Protein AF-A0A9P4K0I9-F1 (afdb_monomer)

Organism: NCBI:txid147567

Solvent-accessible surface area (backbone atoms only — not comparable to full-atom values): 5882 Å² total; per-residue (Å²): 132,87,83,84,88,72,82,84,71,84,81,80,79,76,74,93,67,88,68,70,85,74,80,77,74,74,76,89,61,58,91,73,54,66,69,41,57,30,28,40,52,47,91,93,51,94,60,66,48,73,73,26,23,30,58,42,74,79,46,86,45,26,29,24,34,14,38,88,88,67,50,60,34,78,87,52,48,79,40,52,52,87,38,50,40,72,68,78,83,126

Nearest PDB structures (foldseek):
  7kkv-assembly1_A  TM=7.393E-01  e=6.841E-01  Halalkalibacterium halodurans C-125
  7k9b-assembly2_B  TM=6.528E-01  e=8.774E-01  Halalkalibacterium halodurans C-125
  7r81-assembly1_H1  TM=4.609E-01  e=5.013E-01  Neurospora crassa
  6z6k-assembly1_LE  TM=4.859E-01  e=1.057E+00  Saccharomyces cerevisiae S288C
  6olg-assembly1_AE  TM=4.527E-01  e=4.421E+00  Homo sapiens

Foldseek 3Di:
DDDDDDDDDPPDDDPPPPPDPDPPPPPLDAPDDFQAFKWFADVPDPDTDDRWGFHDDPDRQWTWTHHPVRHTDPNRDIDGNVRIDHPPPD

Sequence (90 aa):
MESSHRSSSPEYIFDKKEERPKIIKYKSTNKFSPGQVVYLRVPGATEHEGPYKVETCAGLRQYTLCFPGGEPARDGVIIEEDDLRLQKTG

pLDDT: mean 78.21, std 17.96, range [39.81, 95.88]

Radius of gyration: 27.58 Å; Cα contacts (8 Å, |Δi|>4): 128; chains: 1; bounding box: 38×26×92 Å

Secondary structure (DSSP, 8-state):
---------------S--------------SS-TT-EEEEE-TT-SSEEEEEEEEEEEETTEEEEE-TTSPBGGGG--EEGGGEEE----

Mean predicted aligned error: 13.56 Å

Structure (mmCIF, N/CA/C/O backbone):
data_AF-A0A9P4K0I9-F1
#
_entry.id   AF-A0A9P4K0I9-F1
#
loop_
_atom_site.group_PDB
_atom_site.id
_atom_site.type_symbol
_atom_site.label_atom_id
_atom_site.label_alt_id
_atom_site.label_comp_id
_atom_site.label_asym_id
_atom_site.label_entity_id
_atom_site.label_seq_id
_atom_site.pdbx_PDB_ins_code
_atom_site.Cartn_x
_atom_site.Cartn_y
_atom_site.Cartn_z
_atom_site.occupancy
_atom_site.B_iso_or_equiv
_atom_site.auth_seq_id
_atom_site.auth_comp_id
_atom_site.auth_asym_id
_atom_site.auth_atom_id
_atom_site.pdbx_PDB_model_num
ATOM 1 N N . MET A 1 1 ? 28.759 -1.761 79.587 1.00 41.78 1 MET A N 1
ATOM 2 C CA . MET A 1 1 ? 28.924 -2.678 78.445 1.00 41.78 1 MET A CA 1
ATOM 3 C C . MET A 1 1 ? 27.558 -2.840 77.805 1.00 41.78 1 MET A C 1
ATOM 5 O O . MET A 1 1 ? 26.620 -3.223 78.491 1.00 41.78 1 MET A O 1
ATOM 9 N N . GLU A 1 2 ? 27.467 -2.395 76.553 1.00 43.56 2 GLU A N 1
ATOM 10 C CA . GLU A 1 2 ? 26.375 -2.587 75.581 1.00 43.56 2 GLU A CA 1
ATOM 11 C C . GLU A 1 2 ? 26.038 -4.097 75.473 1.00 43.56 2 GLU A C 1
ATOM 13 O O . GLU A 1 2 ? 26.895 -4.918 75.781 1.00 43.56 2 GLU A O 1
ATOM 18 N N . SER A 1 3 ? 24.832 -4.561 75.128 1.00 39.81 3 SER A N 1
ATOM 19 C CA . SER A 1 3 ? 24.162 -4.300 73.852 1.00 39.81 3 SER A CA 1
ATOM 20 C C . SER A 1 3 ? 22.653 -4.567 73.925 1.00 39.81 3 SER A C 1
ATOM 22 O O . SER A 1 3 ? 22.197 -5.580 74.452 1.00 39.81 3 SER A O 1
ATOM 24 N N . SER A 1 4 ? 21.877 -3.648 73.351 1.00 47.53 4 SER A N 1
ATOM 25 C CA . SER A 1 4 ? 20.426 -3.752 73.179 1.00 47.53 4 SER A CA 1
ATOM 26 C C . SER A 1 4 ? 20.085 -4.650 71.987 1.00 47.53 4 SER A C 1
ATOM 28 O O . SER A 1 4 ? 20.483 -4.359 70.861 1.00 47.53 4 SER A O 1
ATOM 30 N N . HIS A 1 5 ? 19.289 -5.697 72.208 1.00 48.66 5 HIS A N 1
ATOM 31 C CA . HIS A 1 5 ? 18.606 -6.426 71.139 1.00 48.66 5 HIS A CA 1
ATOM 32 C C . HIS A 1 5 ? 17.454 -5.565 70.596 1.00 48.66 5 HIS A C 1
ATOM 34 O O . HIS A 1 5 ? 16.367 -5.541 71.170 1.00 48.66 5 HIS A O 1
ATOM 40 N N . ARG A 1 6 ? 17.679 -4.833 69.497 1.00 55.78 6 ARG A N 1
ATOM 41 C CA . ARG A 1 6 ? 16.587 -4.253 68.701 1.00 55.78 6 ARG A CA 1
ATOM 42 C C . ARG A 1 6 ? 16.201 -5.235 67.605 1.00 55.78 6 ARG A C 1
ATOM 44 O O . ARG A 1 6 ? 16.974 -5.494 66.689 1.00 55.78 6 ARG A O 1
ATOM 51 N N . SER A 1 7 ? 14.996 -5.775 67.733 1.00 52.88 7 SER A N 1
ATOM 52 C CA . SER A 1 7 ? 14.302 -6.564 66.723 1.00 52.88 7 SER A CA 1
ATOM 53 C C . SER A 1 7 ? 14.280 -5.811 65.392 1.00 52.88 7 SER A C 1
ATOM 55 O O . SER A 1 7 ? 13.743 -4.707 65.307 1.00 52.88 7 SER A O 1
ATOM 57 N N . SER A 1 8 ? 14.884 -6.395 64.359 1.00 48.53 8 SER A N 1
ATOM 58 C CA . SER A 1 8 ? 14.776 -5.909 62.985 1.00 48.53 8 SER A CA 1
ATOM 59 C C . SER A 1 8 ? 13.386 -6.278 62.465 1.00 48.53 8 SER A C 1
ATOM 61 O O . SER A 1 8 ? 13.141 -7.411 62.057 1.00 48.53 8 SER A O 1
ATOM 63 N N . SER A 1 9 ? 12.444 -5.342 62.560 1.00 56.66 9 SER A N 1
ATOM 64 C CA . SER A 1 9 ? 11.200 -5.419 61.794 1.00 56.66 9 SER A CA 1
ATOM 65 C C . SER A 1 9 ? 11.526 -5.167 60.319 1.00 56.66 9 SER A C 1
ATOM 67 O O . SER A 1 9 ? 12.284 -4.235 60.041 1.00 56.66 9 SER A O 1
ATOM 69 N N . PRO A 1 10 ? 10.978 -5.938 59.364 1.00 54.28 10 PRO A N 1
ATOM 70 C CA . PRO A 1 10 ? 11.158 -5.629 57.954 1.00 54.28 10 PRO A CA 1
ATOM 71 C C . PRO A 1 10 ? 10.469 -4.295 57.644 1.00 54.28 10 PRO A C 1
ATOM 73 O O . PRO A 1 10 ? 9.255 -4.157 57.808 1.00 54.28 10 PRO A O 1
ATOM 76 N N . GLU A 1 11 ? 11.246 -3.300 57.218 1.00 55.53 11 GLU A N 1
ATOM 77 C CA . GLU A 1 11 ? 10.711 -2.061 56.662 1.00 55.53 11 GLU A CA 1
ATOM 78 C C . GLU A 1 11 ? 10.002 -2.388 55.345 1.00 55.53 11 GLU A C 1
ATOM 80 O O . GLU A 1 11 ? 10.628 -2.679 54.326 1.00 55.53 11 GLU A O 1
ATOM 85 N N . TYR A 1 12 ? 8.670 -2.375 55.372 1.00 46.88 12 TYR A N 1
ATOM 86 C CA . TYR A 1 12 ? 7.861 -2.501 54.169 1.00 46.88 12 TYR A CA 1
ATOM 87 C C . TYR A 1 12 ? 7.828 -1.139 53.470 1.00 46.88 12 TYR A C 1
ATOM 89 O O . TYR A 1 12 ? 7.056 -0.248 53.831 1.00 46.88 12 TYR A O 1
ATOM 97 N N . ILE A 1 13 ? 8.705 -0.959 52.484 1.00 55.38 13 ILE A N 1
ATOM 98 C CA . ILE A 1 13 ? 8.697 0.221 51.621 1.00 55.38 13 ILE A CA 1
ATOM 99 C C . ILE A 1 13 ? 7.520 0.057 50.654 1.00 55.38 13 ILE A C 1
ATOM 101 O O . ILE A 1 13 ? 7.583 -0.715 49.700 1.00 55.38 13 ILE A O 1
ATOM 105 N N . PHE A 1 14 ? 6.421 0.767 50.910 1.00 52.22 14 PHE A N 1
ATOM 106 C CA . PHE A 1 14 ? 5.372 0.941 49.910 1.00 52.22 14 PHE A CA 1
ATOM 107 C C . PHE A 1 14 ? 5.917 1.838 48.798 1.00 52.22 14 PHE A C 1
ATOM 109 O O . PHE A 1 14 ? 6.026 3.055 48.967 1.00 52.22 14 PHE A O 1
ATOM 116 N N . ASP A 1 15 ? 6.257 1.234 47.661 1.00 50.09 15 ASP A N 1
ATOM 117 C CA . ASP A 1 15 ? 6.542 1.962 46.431 1.00 50.09 15 ASP A CA 1
ATOM 118 C C . ASP A 1 15 ? 5.270 2.738 46.042 1.00 50.09 15 ASP A C 1
ATOM 120 O O . ASP A 1 15 ? 4.263 2.169 45.615 1.00 50.09 15 ASP A O 1
ATOM 124 N N . LYS A 1 16 ? 5.270 4.056 46.286 1.00 52.94 16 LYS A N 1
ATOM 125 C CA . LYS A 1 16 ? 4.166 4.984 45.987 1.00 52.94 16 LYS A CA 1
ATOM 126 C C . LYS A 1 16 ? 4.038 5.232 44.482 1.00 52.94 16 LYS A C 1
ATOM 128 O O . LYS A 1 16 ? 4.075 6.372 44.020 1.00 52.94 16 LYS A O 1
ATOM 133 N N . LYS A 1 17 ? 3.855 4.170 43.708 1.00 57.38 17 LYS A N 1
ATOM 134 C CA . LYS A 1 17 ? 3.327 4.239 42.350 1.00 57.38 17 LYS A CA 1
ATOM 135 C C . LYS A 1 17 ? 2.314 3.125 42.166 1.00 57.38 17 LYS A C 1
ATOM 137 O O . LYS A 1 17 ?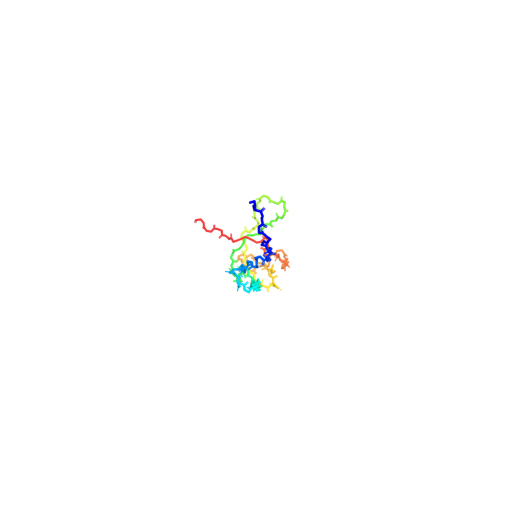 2.539 2.154 41.457 1.00 57.38 17 LYS A O 1
ATOM 142 N N . GLU A 1 18 ? 1.145 3.330 42.765 1.00 57.16 18 GLU A N 1
ATOM 143 C CA . GLU A 1 18 ? -0.102 2.655 42.392 1.00 57.16 18 GLU A CA 1
ATOM 144 C C . GLU A 1 18 ? -0.555 3.060 40.968 1.00 57.16 18 GLU A C 1
ATOM 146 O O . GLU A 1 18 ? -1.725 3.365 40.727 1.00 57.16 18 GLU A O 1
ATOM 151 N N . GLU A 1 19 ? 0.349 3.100 39.983 1.00 60.25 19 GLU A N 1
ATOM 152 C CA . GLU A 1 19 ? -0.089 3.143 38.595 1.00 60.25 19 GLU A CA 1
ATOM 153 C C . GLU A 1 19 ? -0.617 1.756 38.251 1.00 60.25 19 GLU A C 1
ATOM 155 O O . GLU A 1 19 ? 0.134 0.812 38.009 1.00 60.25 19 GLU A O 1
ATOM 160 N N . ARG A 1 20 ? -1.951 1.636 38.246 1.00 64.75 20 ARG A N 1
ATOM 161 C CA . ARG A 1 20 ? -2.643 0.485 37.665 1.00 64.75 20 ARG A CA 1
ATOM 162 C C . ARG A 1 20 ? -1.992 0.159 36.316 1.00 64.75 20 ARG A C 1
ATOM 164 O O . ARG A 1 20 ? -1.830 1.084 35.512 1.00 64.75 20 ARG A O 1
ATOM 171 N N . PRO A 1 21 ? -1.669 -1.113 36.029 1.00 61.81 21 PRO A N 1
ATOM 172 C CA . PRO A 1 21 ? -1.163 -1.494 34.721 1.00 61.81 21 PRO A CA 1
ATOM 173 C C . PRO A 1 21 ? -2.161 -1.024 33.658 1.00 61.81 21 PRO A C 1
ATOM 175 O O . PRO A 1 21 ? -3.313 -1.459 33.611 1.00 61.81 21 PRO A O 1
ATOM 178 N N . LYS A 1 22 ? -1.740 -0.058 32.839 1.00 60.38 22 LYS A N 1
ATOM 179 C CA . LYS A 1 22 ? -2.541 0.440 31.724 1.00 60.38 22 LYS A CA 1
ATOM 180 C C . LYS A 1 22 ? -2.504 -0.634 30.647 1.00 60.38 22 LYS A C 1
ATOM 182 O O . LYS A 1 22 ? -1.443 -0.925 30.101 1.00 60.38 22 LYS A O 1
ATOM 187 N N . ILE A 1 23 ? -3.660 -1.198 30.308 1.00 62.03 23 ILE A N 1
ATOM 188 C CA . ILE A 1 23 ? -3.808 -1.921 29.045 1.00 62.03 23 ILE A CA 1
ATOM 189 C C . ILE A 1 23 ? -3.637 -0.867 27.953 1.00 62.03 23 ILE A C 1
ATOM 191 O O . ILE A 1 23 ? -4.544 -0.071 27.695 1.00 62.03 23 ILE A O 1
ATOM 195 N N . ILE A 1 24 ? -2.452 -0.818 27.346 1.00 61.38 24 ILE A N 1
ATOM 196 C CA . ILE A 1 24 ? -2.232 -0.026 26.143 1.00 61.38 24 ILE A CA 1
ATOM 197 C C . ILE A 1 24 ? -3.071 -0.711 25.070 1.00 61.38 24 ILE A C 1
ATOM 199 O O . ILE A 1 24 ? -2.684 -1.739 24.520 1.00 61.38 24 ILE A O 1
ATOM 203 N N . LYS A 1 25 ? -4.269 -0.180 24.810 1.00 54.94 25 LYS A N 1
ATOM 204 C CA . LYS A 1 25 ? -5.020 -0.551 23.616 1.00 54.94 25 LYS A CA 1
ATOM 205 C C . LYS A 1 25 ? -4.153 -0.129 22.437 1.00 54.94 25 LYS A C 1
ATOM 207 O O . LYS A 1 25 ? -4.113 1.055 22.104 1.00 54.94 25 LYS A O 1
ATOM 212 N N . TYR A 1 26 ? -3.428 -1.074 21.843 1.00 58.12 26 TYR A N 1
ATOM 213 C CA . TYR A 1 26 ? -2.839 -0.874 20.528 1.00 58.12 26 TYR A CA 1
ATOM 214 C C . TYR A 1 26 ? -3.999 -0.470 19.628 1.00 58.12 26 TYR A C 1
ATOM 216 O O . TYR A 1 2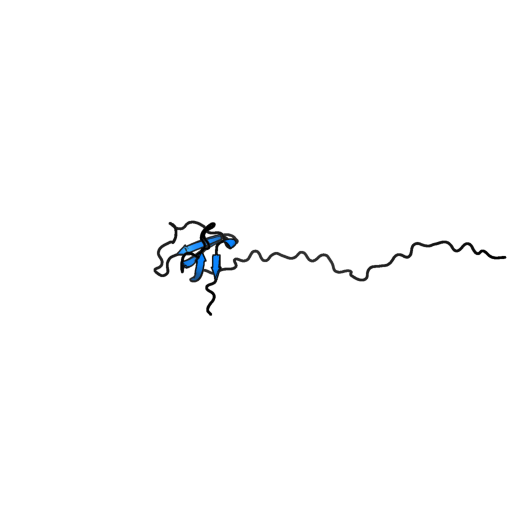6 ? -4.940 -1.241 19.449 1.00 58.12 26 TYR A O 1
ATOM 224 N N . LYS A 1 27 ? -4.012 0.786 19.168 1.00 58.44 27 LYS A N 1
ATOM 225 C CA . LYS A 1 27 ? -5.023 1.233 18.215 1.00 58.44 27 LYS A CA 1
ATOM 226 C C . LYS A 1 27 ? -4.868 0.351 16.984 1.00 58.44 27 LYS A C 1
ATOM 228 O O . LYS A 1 27 ? -3.924 0.520 16.222 1.00 58.44 27 LYS A O 1
ATOM 233 N N . SER A 1 28 ? -5.781 -0.597 16.816 1.00 68.06 28 SER A N 1
ATOM 234 C CA . SER A 1 28 ? -5.920 -1.425 15.621 1.00 68.06 28 SER A CA 1
ATOM 235 C C . SER A 1 28 ? -6.515 -0.581 14.492 1.00 68.06 28 SER A C 1
ATOM 237 O O . SER A 1 28 ? -7.589 -0.877 13.981 1.00 68.06 28 SER A O 1
ATOM 239 N N . THR A 1 29 ? -5.878 0.542 14.170 1.00 81.81 29 THR A N 1
ATOM 240 C CA . THR A 1 29 ? -6.315 1.450 13.113 1.00 81.81 29 THR A CA 1
ATOM 241 C C . THR A 1 29 ? -5.286 1.435 12.007 1.00 81.81 29 THR A C 1
ATOM 243 O O . THR A 1 29 ? -4.096 1.585 12.278 1.00 81.81 29 THR A O 1
ATOM 246 N N . ASN A 1 30 ? -5.764 1.300 10.777 1.00 88.50 30 ASN A N 1
ATOM 247 C CA . ASN A 1 30 ? -4.943 1.410 9.583 1.00 88.50 30 ASN A CA 1
ATOM 248 C C . ASN A 1 30 ? -4.246 2.774 9.543 1.00 88.50 30 ASN A C 1
ATOM 250 O O . ASN A 1 30 ? -4.869 3.810 9.783 1.00 88.50 30 ASN A O 1
ATOM 254 N N . LYS A 1 31 ? -2.941 2.764 9.275 1.00 90.62 31 LYS A N 1
ATOM 255 C CA . LYS A 1 31 ? -2.110 3.961 9.143 1.00 90.62 31 LYS A CA 1
ATOM 256 C C . LYS A 1 31 ? -2.447 4.777 7.900 1.00 90.62 31 LYS A C 1
ATOM 258 O O . LYS A 1 31 ? -2.283 5.996 7.927 1.00 90.62 31 LYS A O 1
ATOM 263 N N . PHE A 1 32 ? -2.873 4.109 6.830 1.00 91.94 32 PHE A N 1
ATOM 264 C CA . PHE A 1 32 ? -3.182 4.737 5.553 1.00 91.94 32 PHE A CA 1
ATOM 265 C C . PHE A 1 32 ? -4.683 4.697 5.261 1.00 91.94 32 PHE A C 1
ATOM 267 O O . PHE A 1 32 ? -5.374 3.747 5.627 1.00 91.94 32 PHE A O 1
ATOM 274 N N . SER A 1 33 ? -5.178 5.726 4.582 1.00 92.19 33 SER A N 1
ATOM 275 C CA . SER A 1 33 ? -6.580 5.837 4.165 1.00 92.19 33 SER A CA 1
ATOM 276 C C . SER A 1 33 ? -6.713 5.677 2.648 1.00 92.19 33 SER A C 1
ATOM 278 O O . SER A 1 33 ? -5.805 6.101 1.927 1.00 92.1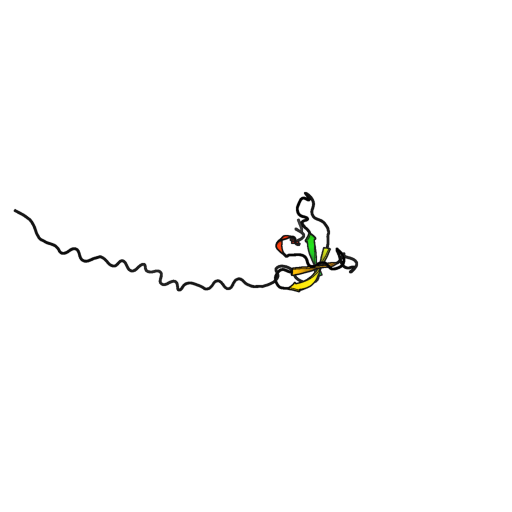9 33 SER A O 1
ATOM 280 N N . PRO A 1 34 ? -7.846 5.156 2.140 1.00 94.06 34 PRO A N 1
ATOM 281 C CA . PRO A 1 34 ? -8.149 5.164 0.711 1.00 94.06 34 PRO A CA 1
ATOM 282 C C . PRO A 1 34 ? -7.943 6.545 0.076 1.00 94.06 34 PRO A C 1
ATOM 284 O O . PRO A 1 34 ? -8.293 7.573 0.659 1.00 94.06 34 PRO A O 1
ATOM 287 N N . GLY A 1 35 ? -7.339 6.568 -1.110 1.00 91.62 35 GLY A N 1
ATOM 288 C CA . GLY A 1 35 ? -6.965 7.771 -1.853 1.00 91.62 35 GLY A CA 1
ATOM 289 C C . GLY A 1 35 ? -5.611 8.379 -1.473 1.00 91.62 35 GLY A C 1
ATOM 290 O O . GLY A 1 35 ? -5.108 9.218 -2.223 1.00 91.62 35 GLY A O 1
ATOM 291 N N . GLN A 1 36 ? -4.985 7.968 -0.362 1.00 92.44 36 GLN A N 1
ATOM 292 C CA . GLN A 1 36 ? -3.644 8.449 -0.015 1.00 92.44 36 GLN A CA 1
ATOM 293 C C . GLN A 1 36 ? -2.589 7.904 -0.971 1.00 92.44 36 GLN A C 1
ATOM 2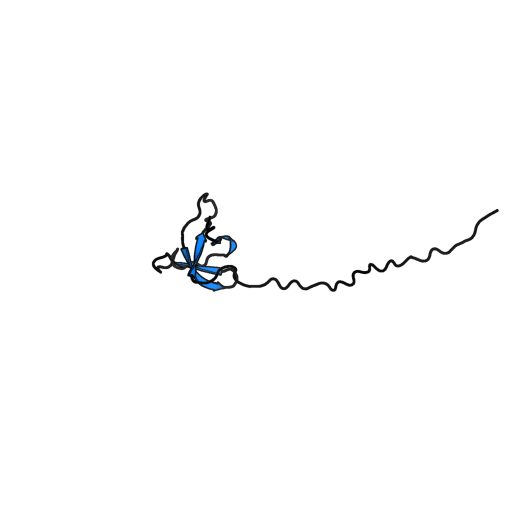95 O O . GLN A 1 36 ? -2.618 6.730 -1.337 1.00 92.44 36 GLN A O 1
ATOM 300 N N . VAL A 1 37 ? -1.628 8.759 -1.324 1.00 93.94 37 VAL A N 1
ATOM 301 C CA . VAL A 1 37 ? -0.488 8.380 -2.156 1.00 93.94 37 VAL A CA 1
ATOM 302 C C . VAL A 1 37 ? 0.596 7.737 -1.294 1.00 93.94 37 VAL A C 1
ATOM 304 O O . VAL A 1 37 ? 1.060 8.314 -0.306 1.00 93.94 37 VAL A O 1
ATOM 307 N N . VAL A 1 38 ? 1.004 6.537 -1.686 1.00 93.81 38 VAL A N 1
ATOM 308 C CA . VAL A 1 38 ? 2.009 5.722 -1.010 1.00 93.81 38 VAL A CA 1
ATOM 309 C C . VAL A 1 38 ? 3.017 5.181 -2.016 1.00 93.81 38 VAL A C 1
ATOM 311 O O . VAL A 1 38 ? 2.747 5.060 -3.211 1.00 93.81 38 VAL A O 1
ATOM 314 N N . TYR A 1 39 ? 4.190 4.837 -1.508 1.00 93.62 39 TYR A N 1
ATOM 315 C CA . TYR A 1 39 ? 5.205 4.093 -2.234 1.00 93.62 39 TYR A CA 1
ATOM 316 C C . TYR A 1 39 ? 5.350 2.711 -1.620 1.00 93.62 39 TYR A C 1
ATOM 318 O O . TYR A 1 39 ? 5.308 2.561 -0.394 1.00 93.62 39 TYR A O 1
ATOM 326 N N . LEU A 1 40 ? 5.540 1.721 -2.480 1.00 91.56 40 LEU A N 1
ATOM 327 C CA . LEU A 1 40 ? 5.757 0.343 -2.091 1.00 91.56 40 LEU A CA 1
ATOM 328 C C . LEU A 1 40 ? 7.255 0.090 -1.942 1.00 91.56 40 LEU A C 1
ATOM 330 O O . LEU A 1 40 ? 8.044 0.317 -2.856 1.00 91.56 40 LEU A O 1
ATOM 334 N N . ARG A 1 41 ? 7.665 -0.403 -0.782 1.00 90.69 41 ARG A N 1
ATOM 335 C CA . ARG A 1 41 ? 9.009 -0.910 -0.552 1.00 90.69 41 ARG A CA 1
ATOM 336 C C . ARG A 1 41 ? 9.041 -2.372 -0.974 1.00 90.69 41 ARG A C 1
ATOM 338 O O . ARG A 1 41 ? 8.428 -3.213 -0.330 1.00 90.69 41 ARG A O 1
ATOM 345 N N . VAL A 1 42 ? 9.790 -2.681 -2.025 1.00 85.69 42 VAL A N 1
ATOM 346 C CA . VAL A 1 42 ? 9.995 -4.071 -2.437 1.00 85.69 42 VAL A CA 1
ATOM 347 C C . VAL A 1 42 ? 11.182 -4.646 -1.656 1.00 85.69 42 VAL A C 1
ATOM 349 O O . VAL A 1 42 ? 12.256 -4.036 -1.651 1.00 85.69 42 VAL A O 1
ATOM 352 N N . PRO A 1 43 ? 11.034 -5.787 -0.960 1.00 80.44 43 PRO A N 1
ATOM 353 C CA . PRO A 1 43 ? 12.146 -6.403 -0.246 1.00 80.44 43 PRO A CA 1
ATOM 354 C C . PRO A 1 43 ? 13.277 -6.747 -1.222 1.00 80.44 43 PRO A C 1
ATOM 356 O O . PRO A 1 43 ? 13.063 -7.398 -2.240 1.00 80.44 43 PRO A O 1
ATOM 359 N N . GLY A 1 44 ? 14.488 -6.279 -0.913 1.00 82.00 44 GLY A N 1
ATOM 360 C CA . GLY A 1 44 ? 15.667 -6.448 -1.768 1.00 82.00 44 GLY A CA 1
ATOM 361 C C . GLY A 1 44 ? 15.858 -5.367 -2.838 1.00 82.00 44 GLY A C 1
ATOM 362 O O . GLY A 1 44 ? 16.926 -5.319 -3.440 1.00 82.00 44 GLY A O 1
ATOM 363 N N . ALA A 1 45 ? 14.889 -4.469 -3.040 1.00 82.38 45 ALA A N 1
ATOM 364 C CA . ALA A 1 45 ? 15.067 -3.300 -3.894 1.00 82.38 45 ALA A CA 1
ATOM 365 C C . ALA A 1 45 ? 15.625 -2.112 -3.096 1.00 82.38 45 ALA A C 1
ATOM 367 O O . ALA A 1 45 ? 15.231 -1.859 -1.954 1.00 82.38 45 ALA A O 1
ATOM 368 N N . THR A 1 46 ? 16.538 -1.365 -3.718 1.00 78.50 46 THR A N 1
ATOM 369 C CA . THR A 1 46 ? 17.064 -0.105 -3.166 1.00 78.50 46 THR A CA 1
ATOM 370 C C . THR A 1 46 ? 16.076 1.047 -3.361 1.00 78.50 46 THR A C 1
ATOM 372 O O . THR A 1 46 ? 16.056 1.995 -2.578 1.00 78.50 46 THR A O 1
ATOM 375 N N . GLU A 1 47 ? 15.234 0.951 -4.389 1.00 82.69 47 GLU A N 1
ATOM 376 C CA . GLU A 1 47 ? 14.260 1.970 -4.766 1.00 82.69 47 GLU A CA 1
ATOM 377 C C . GLU A 1 47 ? 12.843 1.553 -4.356 1.00 82.69 47 GLU A C 1
ATOM 379 O O . GLU A 1 47 ? 12.521 0.366 -4.270 1.00 82.69 47 GLU A O 1
ATOM 384 N N . HIS A 1 48 ? 11.996 2.545 -4.076 1.00 86.94 48 HIS A N 1
ATOM 385 C CA . HIS A 1 48 ? 10.581 2.304 -3.819 1.00 86.94 48 HIS A CA 1
ATOM 386 C C . HIS A 1 48 ? 9.809 2.322 -5.143 1.00 86.94 48 HIS A C 1
ATOM 388 O O . HIS A 1 48 ? 10.046 3.180 -5.989 1.00 86.94 48 HIS A O 1
ATOM 394 N N . GLU A 1 49 ? 8.861 1.407 -5.297 1.00 89.62 49 GLU A N 1
ATOM 395 C CA . GLU A 1 49 ? 7.967 1.325 -6.450 1.00 89.62 49 GLU A CA 1
ATOM 396 C C . GLU A 1 49 ? 6.776 2.284 -6.253 1.00 89.62 49 GLU A C 1
ATOM 398 O O . GLU A 1 49 ? 6.275 2.450 -5.133 1.00 89.62 49 GLU A O 1
ATOM 403 N N . GLY A 1 50 ? 6.312 2.932 -7.324 1.00 86.50 50 GLY A N 1
ATOM 404 C CA . GLY A 1 50 ? 5.172 3.855 -7.292 1.00 86.50 50 GLY A CA 1
ATOM 405 C C . GLY A 1 50 ? 5.441 5.190 -7.997 1.00 86.50 50 GLY A C 1
ATOM 406 O O . GLY A 1 50 ? 6.432 5.319 -8.716 1.00 86.50 50 GLY A O 1
ATOM 407 N N . PRO A 1 51 ? 4.576 6.204 -7.810 1.00 92.31 51 PRO A N 1
ATOM 408 C CA . PRO A 1 51 ? 3.559 6.327 -6.758 1.00 92.31 51 PRO A CA 1
ATOM 409 C C . PRO A 1 51 ? 2.280 5.512 -7.001 1.00 92.31 51 PRO A C 1
ATOM 411 O O . PRO A 1 51 ? 1.763 5.464 -8.116 1.00 92.31 51 PRO A O 1
ATOM 414 N N . TYR A 1 52 ? 1.722 4.963 -5.921 1.00 94.81 52 TYR A N 1
ATOM 415 C CA . TYR A 1 52 ? 0.409 4.310 -5.890 1.00 94.81 52 TYR A CA 1
ATOM 416 C C . TYR A 1 52 ? -0.570 5.086 -5.023 1.00 94.81 52 TYR A C 1
ATOM 418 O O . TYR A 1 52 ? -0.164 5.847 -4.148 1.00 94.81 52 TYR A O 1
ATOM 426 N N . LYS A 1 53 ? -1.864 4.856 -5.219 1.00 95.31 53 LYS A N 1
ATOM 427 C CA . LYS A 1 53 ? -2.911 5.261 -4.282 1.00 95.31 53 LYS A CA 1
ATOM 428 C C . LYS A 1 53 ? -3.422 4.042 -3.532 1.00 95.31 53 LYS A C 1
ATOM 430 O O . LYS A 1 53 ? -3.546 2.969 -4.111 1.00 95.31 53 LYS A O 1
ATOM 435 N N . VAL A 1 54 ? -3.741 4.209 -2.254 1.00 94.88 54 VAL A N 1
ATOM 436 C CA . VAL A 1 54 ? -4.494 3.193 -1.512 1.00 94.88 54 VAL A CA 1
ATOM 437 C C . VAL A 1 54 ? -5.891 3.105 -2.117 1.00 94.88 54 VAL A C 1
ATOM 439 O O . VAL A 1 54 ? -6.617 4.097 -2.130 1.00 94.88 54 VAL A O 1
ATOM 442 N N . GLU A 1 55 ? -6.263 1.937 -2.623 1.00 94.50 55 GLU A N 1
ATOM 443 C CA . GLU A 1 55 ? -7.583 1.696 -3.198 1.00 94.50 55 GLU A CA 1
ATOM 444 C C . GLU A 1 55 ? -8.577 1.336 -2.091 1.00 94.50 55 GLU A C 1
ATOM 446 O O . GLU A 1 55 ? -9.535 2.070 -1.848 1.00 94.50 55 GLU A O 1
ATOM 451 N N . THR A 1 56 ? -8.314 0.251 -1.356 1.00 93.12 56 THR A N 1
ATOM 452 C CA . THR A 1 56 ? -9.134 -0.161 -0.211 1.00 93.12 56 THR A CA 1
ATOM 453 C C . THR A 1 56 ? -8.295 -0.676 0.956 1.00 93.12 56 THR A C 1
ATOM 455 O O . THR A 1 56 ? -7.153 -1.113 0.814 1.00 93.12 56 THR A O 1
ATOM 458 N N . CYS A 1 57 ? -8.894 -0.628 2.145 1.00 93.06 57 CYS A N 1
ATOM 459 C CA . CYS A 1 57 ? -8.397 -1.285 3.346 1.00 93.06 57 CYS A CA 1
ATOM 460 C C . CYS A 1 57 ? -8.957 -2.714 3.389 1.00 93.06 57 CYS A C 1
ATOM 462 O O . CYS A 1 57 ? -10.059 -2.920 3.895 1.00 93.06 57 CYS A O 1
ATOM 464 N N . ALA A 1 58 ? -8.216 -3.684 2.851 1.00 88.75 58 ALA A N 1
ATOM 465 C CA . ALA A 1 58 ? -8.634 -5.089 2.794 1.00 88.75 58 ALA A CA 1
ATOM 466 C C . ALA A 1 58 ? -8.682 -5.766 4.180 1.00 88.75 58 ALA A C 1
ATOM 468 O O . ALA A 1 58 ? -9.327 -6.797 4.352 1.00 88.75 58 ALA A O 1
ATOM 469 N N . GLY A 1 59 ? -8.027 -5.173 5.179 1.00 88.12 59 GLY A N 1
ATOM 470 C CA . GLY A 1 59 ? -8.008 -5.661 6.551 1.00 88.12 59 GLY A CA 1
ATOM 471 C C . GLY A 1 59 ? -7.228 -4.731 7.473 1.00 88.12 59 GLY A C 1
ATOM 472 O O . GLY A 1 59 ? -6.859 -3.612 7.100 1.00 88.12 59 GLY A O 1
ATOM 473 N N . LEU A 1 60 ? -6.966 -5.199 8.695 1.00 89.88 60 LEU A N 1
ATOM 474 C CA . LEU A 1 60 ? -6.089 -4.488 9.617 1.00 89.88 60 LEU A CA 1
ATOM 475 C C . LEU A 1 60 ? -4.660 -4.520 9.064 1.00 89.88 60 LEU A C 1
ATOM 477 O O . LEU A 1 60 ? -4.097 -5.598 8.903 1.00 89.88 60 LEU A O 1
ATOM 481 N N . ARG A 1 61 ? -4.075 -3.344 8.812 1.00 91.50 61 ARG A N 1
ATOM 482 C CA . ARG A 1 61 ? -2.723 -3.171 8.250 1.00 91.50 61 ARG A CA 1
ATOM 483 C C . ARG A 1 61 ? -2.552 -3.809 6.864 1.00 91.50 61 ARG A C 1
ATOM 485 O O . ARG A 1 61 ? -1.433 -4.111 6.469 1.00 91.50 61 ARG A O 1
ATOM 492 N N . GLN A 1 62 ? -3.648 -3.990 6.132 1.00 94.12 62 GLN A N 1
ATOM 493 C CA . GLN A 1 62 ? -3.678 -4.636 4.823 1.00 94.12 62 GLN A CA 1
ATOM 494 C C . GLN A 1 62 ? -4.410 -3.754 3.817 1.00 94.12 62 GLN A C 1
ATOM 496 O O . GLN A 1 62 ? -5.520 -3.281 4.083 1.00 94.12 62 GLN A O 1
ATOM 501 N N . TYR A 1 63 ? -3.792 -3.549 2.660 1.00 94.94 63 TYR A N 1
ATOM 502 C CA . TYR A 1 63 ? -4.230 -2.577 1.666 1.00 94.94 63 TY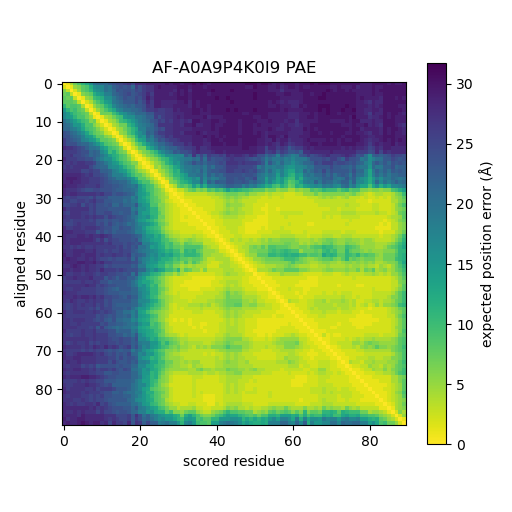R A CA 1
ATOM 503 C C . TYR A 1 63 ? -4.166 -3.163 0.267 1.00 94.94 63 TYR A C 1
ATOM 505 O O . TYR A 1 63 ? -3.271 -3.940 -0.047 1.00 94.94 63 TYR A O 1
ATOM 513 N N . THR A 1 64 ? -5.075 -2.734 -0.592 1.00 95.88 64 THR A N 1
ATOM 514 C CA . THR A 1 64 ? -4.917 -2.857 -2.043 1.00 95.88 64 THR A CA 1
ATOM 515 C C . THR A 1 64 ? -4.519 -1.503 -2.600 1.00 95.88 64 THR A C 1
ATOM 517 O O . THR A 1 64 ? -4.858 -0.452 -2.044 1.00 95.88 64 THR A O 1
ATOM 520 N N . LEU A 1 65 ? -3.734 -1.523 -3.669 1.00 95.56 65 LEU A N 1
ATOM 521 C CA . LEU A 1 65 ? -3.188 -0.326 -4.288 1.00 95.56 65 LEU A CA 1
ATOM 522 C C . LEU A 1 65 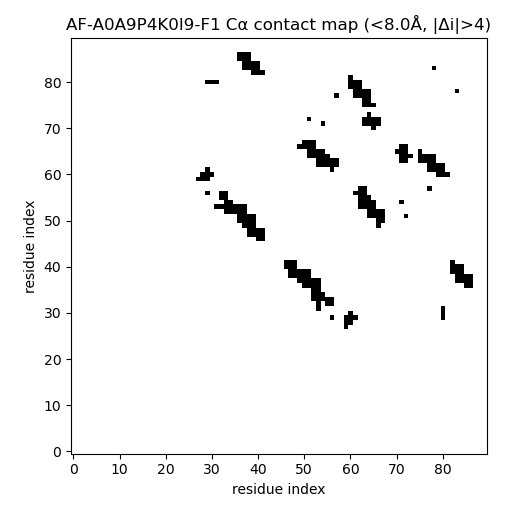? -3.719 -0.195 -5.712 1.00 95.56 65 LEU A C 1
ATOM 524 O O . LEU A 1 65 ? -3.929 -1.194 -6.392 1.00 95.56 65 LEU A O 1
ATOM 528 N N . CYS A 1 66 ? -3.851 1.037 -6.184 1.00 95.81 66 CYS A N 1
ATOM 529 C CA . CYS A 1 66 ? -4.128 1.349 -7.577 1.00 95.81 66 CYS A CA 1
ATOM 530 C C . CYS A 1 66 ? -3.124 2.370 -8.121 1.00 95.81 66 CYS A C 1
ATOM 532 O O . CYS A 1 66 ? -2.526 3.168 -7.389 1.00 95.81 66 CYS A O 1
ATOM 534 N N . PHE A 1 67 ? -2.913 2.337 -9.431 1.00 93.50 67 PHE A N 1
ATOM 535 C CA . PHE A 1 67 ? -2.177 3.366 -10.148 1.00 93.50 67 PHE A CA 1
ATOM 536 C C . PHE A 1 67 ? -2.935 4.702 -10.094 1.00 93.50 67 PHE A C 1
ATOM 538 O O . PHE A 1 67 ? -4.148 4.732 -9.871 1.00 93.50 67 PHE A O 1
ATOM 545 N N . PRO A 1 68 ? -2.269 5.842 -10.355 1.00 88.94 68 PRO A N 1
ATOM 546 C CA . PRO A 1 68 ? -2.925 7.149 -10.366 1.00 88.94 68 PRO A CA 1
ATOM 547 C C . PRO A 1 68 ? -4.149 7.244 -11.293 1.00 88.94 68 PRO A C 1
ATOM 549 O O . PRO A 1 68 ? -5.040 8.046 -11.004 1.00 88.94 68 PRO A O 1
ATOM 552 N N . GLY A 1 69 ? -4.188 6.425 -12.354 1.00 88.69 69 GLY A N 1
ATOM 553 C CA . GLY A 1 69 ? -5.295 6.297 -13.309 1.00 88.69 69 GLY A CA 1
ATOM 554 C C . GLY A 1 69 ? -6.462 5.410 -12.854 1.00 88.69 69 GLY A C 1
ATOM 555 O O . GLY A 1 69 ? -7.455 5.330 -13.566 1.00 88.69 69 GLY A O 1
ATOM 556 N N . GLY A 1 70 ? -6.373 4.779 -11.679 1.00 88.62 70 GLY A N 1
ATOM 557 C CA . GLY A 1 70 ? -7.436 3.949 -11.104 1.00 88.62 70 GLY A CA 1
ATOM 558 C C . GLY A 1 70 ? -7.353 2.460 -11.441 1.00 88.62 70 GLY A C 1
ATOM 559 O O . GLY A 1 70 ? -8.163 1.694 -10.935 1.00 88.62 70 GLY A O 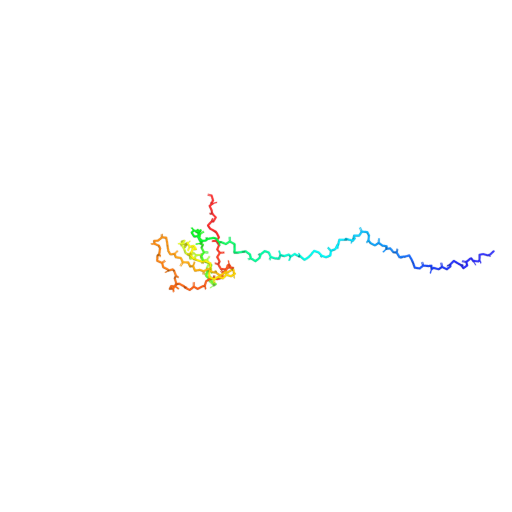1
ATOM 560 N N . GLU A 1 71 ? -6.382 2.030 -12.247 1.00 94.00 71 GLU A N 1
ATOM 561 C CA . GLU A 1 71 ? -6.141 0.605 -12.492 1.00 94.00 71 GLU A CA 1
ATOM 562 C C . GLU A 1 71 ? -5.521 -0.066 -11.256 1.00 94.00 71 GLU A C 1
ATOM 564 O O . GLU A 1 71 ? -4.655 0.541 -10.615 1.00 94.00 71 GLU A O 1
ATOM 569 N N . PRO A 1 72 ? -5.913 -1.303 -10.911 1.00 92.81 72 PRO A N 1
ATOM 570 C CA . PRO A 1 72 ? -5.349 -2.008 -9.769 1.00 92.81 72 PRO A CA 1
ATOM 571 C C . PRO A 1 72 ? -3.852 -2.256 -9.979 1.00 92.81 72 PRO A C 1
ATOM 573 O O . PRO A 1 72 ? -3.407 -2.697 -11.039 1.00 92.81 72 PRO A O 1
ATOM 576 N N . ALA A 1 73 ? -3.054 -1.980 -8.953 1.00 91.44 73 ALA A N 1
ATOM 577 C CA . ALA A 1 73 ? -1.635 -2.293 -8.959 1.00 91.44 73 ALA A CA 1
ATOM 578 C C . ALA A 1 73 ? -1.429 -3.758 -8.557 1.00 91.44 73 ALA A C 1
ATOM 580 O O . ALA A 1 73 ? -2.117 -4.264 -7.669 1.00 91.44 73 ALA A O 1
ATOM 581 N N . ARG A 1 74 ? -0.462 -4.431 -9.199 1.00 88.75 74 ARG A N 1
ATOM 582 C CA . ARG A 1 74 ? -0.116 -5.842 -8.937 1.00 88.75 74 ARG A CA 1
ATOM 583 C C . ARG A 1 74 ? -1.343 -6.760 -8.918 1.00 88.75 74 ARG A C 1
ATOM 585 O O . ARG A 1 74 ? -1.510 -7.531 -7.980 1.00 88.75 74 ARG A O 1
ATOM 592 N N . ASP A 1 75 ? -2.236 -6.603 -9.893 1.00 90.31 75 ASP A N 1
ATOM 593 C CA . ASP A 1 75 ? -3.446 -7.427 -10.029 1.00 90.31 75 ASP A CA 1
ATOM 594 C C . ASP A 1 75 ? -4.362 -7.413 -8.783 1.00 90.31 75 ASP A C 1
ATOM 596 O O . ASP A 1 75 ? -5.101 -8.363 -8.529 1.00 90.31 75 ASP A O 1
ATOM 600 N N . GLY A 1 76 ? -4.317 -6.340 -7.981 1.00 88.81 76 GLY A N 1
ATOM 601 C CA . GLY A 1 76 ? -5.137 -6.201 -6.772 1.00 88.81 76 GLY A CA 1
ATOM 602 C C . GLY A 1 76 ? -4.624 -7.004 -5.572 1.00 88.81 76 GLY A C 1
ATOM 603 O O . GLY A 1 76 ? -5.386 -7.288 -4.647 1.00 88.81 76 GLY A O 1
ATOM 604 N N . VAL A 1 77 ? -3.343 -7.383 -5.569 1.00 93.75 77 VAL A N 1
ATOM 605 C CA . VAL A 1 77 ? -2.714 -8.087 -4.445 1.00 93.75 77 VAL A CA 1
ATOM 606 C C . VAL A 1 77 ? -2.788 -7.257 -3.160 1.00 93.75 77 VAL A C 1
ATOM 608 O O . VAL A 1 77 ? -2.579 -6.042 -3.153 1.00 93.75 77 VAL A O 1
ATOM 611 N N . ILE A 1 78 ? -3.055 -7.948 -2.050 1.00 94.94 78 ILE A N 1
ATOM 612 C CA . ILE A 1 78 ? -3.038 -7.365 -0.709 1.00 94.94 78 ILE A CA 1
ATOM 613 C C . ILE A 1 78 ? -1.588 -7.127 -0.280 1.00 94.94 78 ILE A C 1
ATOM 615 O O . ILE A 1 78 ? -0.765 -8.040 -0.276 1.00 94.94 78 ILE A O 1
ATOM 619 N N . ILE A 1 79 ? -1.306 -5.893 0.118 1.00 93.88 79 ILE A N 1
ATOM 620 C CA . ILE A 1 79 ? -0.012 -5.410 0.584 1.00 93.88 79 ILE A CA 1
ATOM 621 C C . ILE A 1 79 ? -0.095 -5.075 2.073 1.00 93.88 79 ILE A C 1
ATOM 623 O O . ILE A 1 79 ? -1.067 -4.467 2.536 1.00 93.88 79 ILE A O 1
ATOM 627 N N . GLU A 1 80 ? 0.942 -5.436 2.824 1.00 94.00 80 GLU A N 1
ATOM 628 C CA . GLU A 1 80 ? 1.035 -5.127 4.248 1.00 94.00 80 GLU A CA 1
ATOM 629 C C . GLU A 1 80 ? 1.490 -3.681 4.495 1.00 94.00 80 GLU A C 1
ATOM 631 O O . GLU A 1 80 ? 2.283 -3.096 3.760 1.00 94.00 80 GLU A O 1
ATOM 636 N N . GLU A 1 81 ? 1.015 -3.093 5.591 1.00 92.62 81 GLU A N 1
ATOM 637 C CA . GLU A 1 81 ? 1.338 -1.724 6.005 1.00 92.62 81 GLU A CA 1
ATOM 638 C C . GLU A 1 81 ? 2.839 -1.449 6.118 1.00 92.62 81 GLU A C 1
ATOM 640 O O . GLU A 1 81 ? 3.291 -0.325 5.888 1.00 92.62 81 GLU A O 1
ATOM 645 N N . ASP A 1 82 ? 3.604 -2.466 6.514 1.00 91.69 82 ASP A N 1
ATOM 646 C CA . ASP A 1 82 ? 5.044 -2.361 6.733 1.00 91.69 82 ASP A CA 1
ATOM 647 C C . ASP A 1 82 ? 5.820 -2.137 5.431 1.00 91.69 82 ASP A C 1
ATOM 649 O O . ASP A 1 82 ? 6.858 -1.461 5.452 1.00 91.69 82 ASP A O 1
ATOM 653 N N . ASP A 1 83 ? 5.263 -2.584 4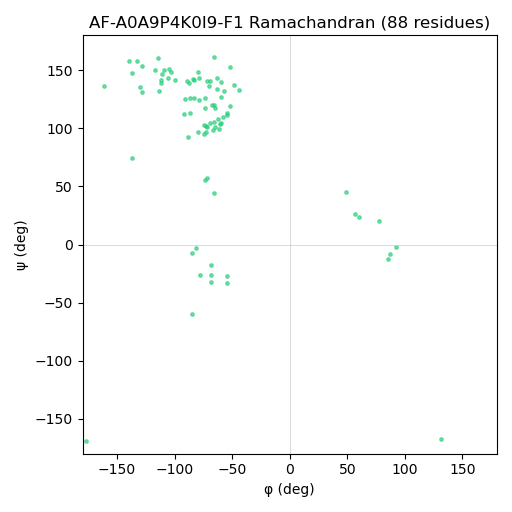.304 1.00 92.56 83 ASP A N 1
ATOM 654 C CA . ASP A 1 83 ? 5.813 -2.390 2.964 1.00 92.56 83 ASP A CA 1
ATOM 655 C C . ASP A 1 83 ? 5.409 -1.041 2.359 1.00 92.56 83 ASP A C 1
ATOM 657 O O . ASP A 1 83 ? 5.932 -0.644 1.322 1.00 92.56 83 ASP A O 1
ATOM 661 N N . LEU A 1 84 ? 4.525 -0.278 3.007 1.00 92.19 84 LEU A N 1
ATOM 662 C CA . LEU A 1 84 ? 4.069 1.018 2.509 1.00 92.19 84 LEU A CA 1
ATOM 663 C C . LEU A 1 84 ? 4.792 2.187 3.180 1.00 92.19 84 LEU A C 1
ATOM 665 O O . LEU A 1 84 ? 5.047 2.216 4.392 1.00 92.19 84 LEU A O 1
ATOM 669 N N . ARG A 1 85 ? 5.097 3.221 2.397 1.00 91.88 85 ARG A N 1
ATOM 670 C CA . ARG A 1 85 ? 5.675 4.480 2.881 1.00 91.88 85 ARG A CA 1
ATOM 671 C C . ARG A 1 85 ? 4.882 5.665 2.342 1.00 91.88 85 ARG A C 1
ATOM 673 O O . ARG A 1 85 ? 4.537 5.705 1.168 1.00 91.88 85 ARG A O 1
ATOM 680 N N . LEU A 1 86 ? 4.595 6.637 3.213 1.00 89.50 86 LEU A N 1
A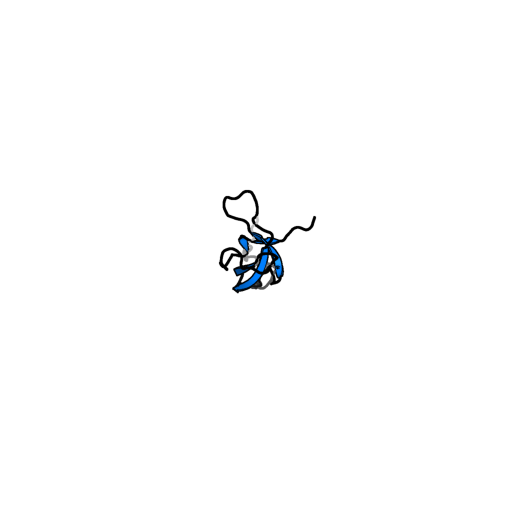TOM 681 C CA . LEU A 1 86 ? 3.984 7.899 2.790 1.00 89.50 86 LEU A CA 1
ATOM 682 C C . LEU A 1 86 ? 4.932 8.635 1.845 1.00 89.50 86 LEU A C 1
ATOM 684 O O . LEU A 1 86 ? 6.144 8.660 2.080 1.00 89.50 86 LEU A O 1
ATOM 688 N N . GLN A 1 87 ? 4.364 9.293 0.835 1.00 80.75 87 GLN A N 1
ATOM 689 C CA . GLN A 1 87 ? 5.084 10.316 0.091 1.00 80.75 87 GLN A CA 1
ATOM 690 C C . GLN A 1 87 ? 5.530 11.403 1.072 1.00 80.75 87 GLN A C 1
ATOM 692 O O . GLN A 1 87 ? 4.709 12.140 1.615 1.00 80.75 87 GLN A O 1
ATOM 697 N N . LYS A 1 88 ? 6.837 11.492 1.335 1.00 65.81 88 LYS A N 1
ATOM 698 C CA . LYS A 1 88 ? 7.390 12.661 2.014 1.00 65.81 88 LYS A CA 1
ATOM 699 C C . LYS A 1 88 ? 7.338 13.814 1.016 1.00 65.81 88 LYS A C 1
ATOM 701 O O . LYS A 1 88 ? 8.170 13.879 0.119 1.00 65.81 88 LYS A O 1
ATOM 706 N N . THR A 1 89 ? 6.350 14.691 1.145 1.00 54.69 89 THR A N 1
ATOM 707 C CA . THR A 1 89 ? 6.435 16.048 0.597 1.00 54.69 89 THR A CA 1
ATOM 708 C C . THR A 1 89 ? 7.599 16.743 1.297 1.00 54.69 89 THR A C 1
ATOM 710 O O . THR A 1 89 ? 7.529 16.973 2.506 1.00 54.69 89 THR A O 1
ATOM 713 N N . GLY A 1 90 ? 8.694 16.941 0.562 1.00 43.62 90 GLY A N 1
ATOM 714 C CA . GLY A 1 90 ? 9.792 17.827 0.950 1.00 43.62 90 GLY A CA 1
ATOM 715 C C . GLY A 1 90 ? 9.455 19.278 0.657 1.00 43.62 90 GLY A C 1
ATOM 716 O O . GLY A 1 90 ? 8.569 19.507 -0.198 1.00 43.62 90 GLY A O 1
#